Protein AF-A0A7S0NDF9-F1 (afdb_monomer_lite)

Structure (mmCIF, N/CA/C/O backbone):
data_AF-A0A7S0NDF9-F1
#
_entry.id   AF-A0A7S0NDF9-F1
#
loop_
_atom_site.group_PDB
_atom_site.id
_atom_site.type_symbol
_atom_site.label_atom_id
_atom_site.label_alt_id
_atom_site.label_comp_id
_atom_site.label_asym_id
_atom_site.label_entity_id
_atom_site.label_seq_id
_atom_site.pdbx_PDB_ins_code
_atom_site.Cartn_x
_atom_site.Cartn_y
_atom_site.Cartn_z
_atom_site.occupancy
_atom_site.B_iso_or_equiv
_atom_site.auth_seq_id
_atom_site.auth_comp_id
_atom_site.auth_asym_id
_atom_site.auth_atom_id
_atom_site.pdbx_PDB_model_num
ATOM 1 N N . TRP A 1 1 ? -7.261 6.543 15.477 1.00 89.94 1 TRP A N 1
ATOM 2 C CA . TRP A 1 1 ? -6.834 5.183 15.125 1.00 89.94 1 TRP A CA 1
ATOM 3 C C . TRP A 1 1 ? -7.343 4.884 13.726 1.00 89.94 1 TRP A C 1
ATOM 5 O O . TRP A 1 1 ? -8.437 5.332 13.412 1.00 89.94 1 TRP A O 1
ATOM 15 N N . GLU A 1 2 ? -6.548 4.228 12.883 1.00 93.31 2 GLU A N 1
ATOM 16 C CA . GLU A 1 2 ? -7.009 3.602 11.635 1.00 93.31 2 GLU A CA 1
ATOM 17 C C . GLU A 1 2 ? -7.453 2.179 11.984 1.00 93.31 2 GLU A C 1
ATOM 19 O O . GLU A 1 2 ? -6.650 1.361 12.451 1.00 93.31 2 GLU A O 1
ATOM 24 N N . GLU A 1 3 ? -8.755 1.938 11.846 1.00 95.25 3 GLU A N 1
ATOM 25 C CA . GLU A 1 3 ? -9.394 0.670 12.203 1.00 95.25 3 GLU A CA 1
ATOM 26 C C . GLU A 1 3 ? -9.238 -0.370 11.087 1.00 95.25 3 GLU A C 1
ATOM 28 O O . GLU A 1 3 ? -9.217 -1.570 11.369 1.00 95.25 3 GLU A O 1
ATOM 33 N N . THR A 1 4 ? -9.093 0.079 9.836 1.00 95.50 4 THR A N 1
ATOM 34 C CA . THR A 1 4 ? -8.925 -0.783 8.662 1.00 95.50 4 THR A CA 1
ATOM 35 C C . THR A 1 4 ? -7.540 -1.419 8.667 1.00 95.50 4 THR A C 1
ATOM 37 O O . THR A 1 4 ? -6.534 -0.767 8.965 1.00 95.50 4 THR A O 1
ATOM 40 N N . THR A 1 5 ? -7.451 -2.695 8.284 1.00 96.56 5 THR A N 1
ATOM 41 C CA . THR A 1 5 ? -6.149 -3.362 8.179 1.00 96.56 5 THR A CA 1
ATOM 42 C C . THR A 1 5 ? -5.318 -2.673 7.101 1.00 96.56 5 THR A C 1
ATOM 44 O O . THR A 1 5 ? -5.699 -2.655 5.935 1.00 96.56 5 THR A O 1
ATOM 47 N N . THR A 1 6 ? -4.182 -2.091 7.481 1.00 95.94 6 THR A N 1
ATOM 48 C CA . THR A 1 6 ? -3.358 -1.306 6.557 1.00 95.94 6 THR A CA 1
ATOM 49 C C . THR A 1 6 ? -2.174 -2.119 6.051 1.00 95.94 6 THR A C 1
ATOM 51 O O . THR A 1 6 ? -1.348 -2.575 6.842 1.00 95.94 6 THR A O 1
ATOM 54 N N . LEU A 1 7 ? -2.089 -2.283 4.733 1.00 95.06 7 LEU A N 1
ATOM 55 C CA . LEU A 1 7 ? -0.974 -2.903 4.026 1.00 95.06 7 LEU A CA 1
ATOM 56 C C . LEU A 1 7 ? -0.016 -1.810 3.550 1.00 95.06 7 LEU A C 1
ATOM 58 O O . LEU A 1 7 ? -0.390 -0.981 2.721 1.00 95.06 7 LEU A O 1
ATOM 62 N N . PHE A 1 8 ? 1.214 -1.815 4.053 1.00 93.62 8 PHE A N 1
ATOM 63 C CA . PHE A 1 8 ? 2.281 -0.947 3.565 1.00 93.62 8 PHE A CA 1
ATOM 64 C C . PHE A 1 8 ? 3.115 -1.703 2.530 1.00 93.62 8 PHE A C 1
ATOM 66 O O . PHE A 1 8 ? 3.733 -2.723 2.843 1.00 93.62 8 PHE A O 1
ATOM 73 N N . VAL A 1 9 ? 3.125 -1.178 1.309 1.00 92.06 9 VAL A N 1
ATOM 74 C CA . VAL A 1 9 ? 3.779 -1.758 0.135 1.00 92.06 9 VAL A CA 1
ATOM 75 C C . VAL A 1 9 ? 4.914 -0.843 -0.292 1.00 92.06 9 VAL A C 1
ATOM 77 O O . VAL A 1 9 ? 4.692 0.346 -0.507 1.00 92.06 9 VAL A O 1
ATOM 80 N N . GLN A 1 10 ? 6.119 -1.385 -0.406 1.00 90.31 10 GLN A N 1
ATOM 81 C CA . GLN A 1 10 ? 7.257 -0.707 -1.012 1.00 90.31 10 GLN A CA 1
ATOM 82 C C . GLN A 1 10 ? 7.468 -1.294 -2.394 1.00 90.31 10 GLN A C 1
ATOM 84 O O . GLN A 1 10 ? 7.869 -2.451 -2.505 1.00 90.31 10 GLN A O 1
ATOM 89 N N . ARG A 1 11 ? 7.181 -0.503 -3.427 1.00 89.69 11 ARG A N 1
ATOM 90 C CA . ARG A 1 11 ? 7.411 -0.940 -4.801 1.00 89.69 11 ARG A CA 1
ATOM 91 C C . ARG A 1 11 ? 8.898 -0.999 -5.120 1.00 89.69 11 ARG A C 1
ATOM 93 O O . ARG A 1 11 ? 9.641 -0.120 -4.682 1.00 89.69 11 ARG A O 1
ATOM 100 N N . ASP A 1 12 ? 9.296 -1.970 -5.935 1.00 87.44 12 ASP A N 1
ATOM 101 C CA . ASP A 1 12 ? 10.668 -2.051 -6.461 1.00 87.44 12 ASP A CA 1
ATOM 102 C C . ASP A 1 12 ? 10.956 -0.891 -7.428 1.00 87.44 12 ASP A C 1
ATOM 104 O O . ASP A 1 12 ? 11.955 -0.178 -7.358 1.00 87.44 12 ASP A O 1
ATOM 108 N N . THR A 1 13 ? 10.003 -0.645 -8.326 1.00 87.56 13 THR A N 1
ATOM 109 C CA . THR A 1 13 ? 9.962 0.517 -9.214 1.00 87.56 13 THR A CA 1
ATOM 110 C C . THR A 1 13 ? 8.511 0.813 -9.586 1.00 87.56 13 THR A C 1
ATOM 112 O O . THR A 1 13 ? 7.607 0.049 -9.277 1.00 87.56 13 THR A O 1
ATOM 115 N N . PHE A 1 14 ? 8.260 1.941 -10.243 1.00 90.31 14 PHE A N 1
ATOM 116 C CA . PHE A 1 14 ? 6.905 2.430 -10.525 1.00 90.31 14 PHE A CA 1
ATOM 117 C C . PHE A 1 14 ? 6.566 2.513 -12.017 1.00 90.31 14 PHE A C 1
ATOM 119 O O . PHE A 1 14 ? 5.450 2.883 -12.378 1.00 90.31 14 PHE A O 1
ATOM 126 N N . ALA A 1 15 ? 7.548 2.287 -12.893 1.00 91.50 15 ALA A N 1
ATOM 127 C CA . ALA A 1 15 ? 7.427 2.533 -14.333 1.00 91.50 15 ALA A CA 1
ATOM 128 C C . ALA A 1 15 ? 7.638 1.277 -15.190 1.00 91.50 15 ALA A C 1
ATOM 130 O O . ALA A 1 15 ? 7.537 1.349 -16.414 1.00 91.50 15 ALA A O 1
ATOM 131 N N . ASN A 1 16 ? 7.903 0.128 -14.566 1.00 91.56 16 ASN A N 1
ATOM 132 C CA . ASN A 1 16 ? 8.108 -1.144 -15.247 1.00 91.56 16 ASN A CA 1
ATOM 133 C C . ASN A 1 16 ? 6.963 -2.105 -14.903 1.00 91.56 16 ASN A C 1
ATOM 135 O O . ASN A 1 16 ? 6.765 -2.429 -13.737 1.00 91.56 16 ASN A O 1
ATOM 139 N N . MET A 1 17 ? 6.241 -2.575 -15.926 1.00 90.69 17 MET A N 1
ATOM 140 C CA . MET A 1 17 ? 5.088 -3.469 -15.765 1.00 90.69 17 MET A CA 1
ATOM 141 C C . MET A 1 17 ? 5.440 -4.756 -15.022 1.00 90.69 17 MET A C 1
ATOM 143 O O . MET A 1 17 ? 4.622 -5.248 -14.252 1.00 90.69 17 MET A O 1
ATOM 147 N N . TYR A 1 18 ? 6.632 -5.302 -15.273 1.00 89.56 18 TYR A N 1
ATOM 148 C CA . TYR A 1 18 ? 7.085 -6.530 -14.637 1.00 89.56 18 TYR A CA 1
ATOM 149 C C . TYR A 1 18 ? 7.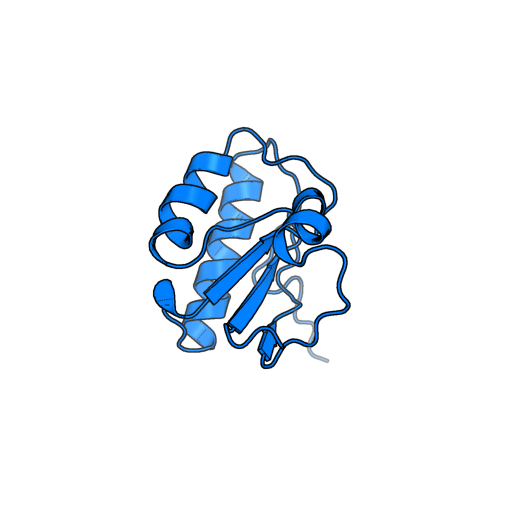109 -6.352 -13.114 1.00 89.56 18 TYR A C 1
ATOM 151 O O . TYR A 1 18 ? 6.367 -7.032 -12.411 1.00 89.56 18 TYR A O 1
ATOM 159 N N . HIS A 1 19 ? 7.833 -5.349 -12.625 1.00 89.19 19 HIS A N 1
ATOM 160 C CA . HIS A 1 19 ? 7.946 -5.070 -11.194 1.00 89.19 19 HIS A CA 1
ATOM 161 C C . HIS A 1 19 ? 6.620 -4.636 -10.555 1.00 89.19 19 HIS A C 1
ATOM 163 O O . HIS A 1 19 ? 6.266 -5.132 -9.491 1.00 89.19 19 HIS A O 1
ATOM 169 N N . ASP A 1 20 ? 5.818 -3.809 -11.236 1.00 89.25 20 ASP A N 1
ATOM 170 C CA . ASP A 1 20 ? 4.492 -3.432 -10.725 1.00 89.25 20 ASP A CA 1
ATOM 171 C C . ASP A 1 20 ? 3.574 -4.662 -10.581 1.00 89.25 20 ASP A C 1
ATOM 173 O O . ASP A 1 20 ? 2.794 -4.755 -9.633 1.00 89.25 20 ASP A O 1
ATOM 177 N N . SER A 1 21 ? 3.678 -5.638 -11.495 1.00 88.50 21 SER A N 1
ATOM 178 C CA . SER A 1 21 ? 2.929 -6.895 -11.401 1.00 88.50 21 SER A CA 1
ATOM 179 C C . SER A 1 21 ? 3.426 -7.803 -10.271 1.00 88.50 21 SER A C 1
ATOM 181 O O . SER A 1 21 ? 2.603 -8.453 -9.623 1.00 88.50 21 SER A O 1
ATOM 183 N N . GLU A 1 22 ? 4.733 -7.812 -9.984 1.00 89.00 22 GLU A N 1
ATOM 184 C CA . GLU A 1 22 ? 5.312 -8.528 -8.841 1.00 89.00 22 GLU A CA 1
ATOM 185 C C . GLU A 1 22 ? 4.807 -7.943 -7.520 1.00 89.00 22 GLU A C 1
ATOM 187 O O . GLU A 1 22 ? 4.289 -8.670 -6.672 1.00 89.00 22 GLU A O 1
ATOM 192 N N . ASP A 1 23 ? 4.903 -6.624 -7.351 1.00 89.44 23 ASP A N 1
ATOM 193 C CA . ASP A 1 23 ? 4.432 -5.923 -6.155 1.00 89.44 23 ASP A CA 1
ATOM 194 C C . ASP A 1 23 ? 2.936 -6.165 -5.930 1.00 89.44 23 ASP A C 1
ATOM 196 O O . ASP A 1 23 ? 2.487 -6.449 -4.816 1.00 89.44 23 ASP A O 1
ATOM 200 N N . PHE A 1 24 ? 2.159 -6.133 -7.012 1.00 89.69 24 PHE A N 1
ATOM 201 C CA . PHE A 1 24 ? 0.734 -6.413 -6.974 1.00 89.69 24 PHE A CA 1
ATOM 202 C C . PHE A 1 24 ? 0.432 -7.857 -6.557 1.00 89.69 24 PHE A C 1
ATOM 204 O O . PHE A 1 24 ? -0.389 -8.086 -5.666 1.00 89.69 24 PHE A O 1
ATOM 211 N N . PHE A 1 25 ? 1.118 -8.840 -7.146 1.00 89.50 25 PHE A N 1
ATOM 212 C CA . PHE A 1 25 ? 0.959 -10.248 -6.781 1.00 89.50 25 PHE A CA 1
ATOM 213 C C . PHE A 1 25 ? 1.319 -10.504 -5.313 1.00 89.50 25 PHE A C 1
ATOM 215 O O . PHE A 1 25 ? 0.601 -11.224 -4.617 1.00 89.50 25 PHE A O 1
ATOM 222 N N . ASN A 1 26 ? 2.373 -9.863 -4.808 1.00 88.88 26 ASN A N 1
ATOM 223 C CA . ASN A 1 26 ? 2.786 -9.989 -3.413 1.00 88.88 26 ASN A CA 1
ATOM 224 C C . ASN A 1 26 ? 1.720 -9.504 -2.427 1.00 88.88 26 ASN A C 1
ATOM 226 O O . ASN A 1 26 ? 1.504 -10.136 -1.391 1.00 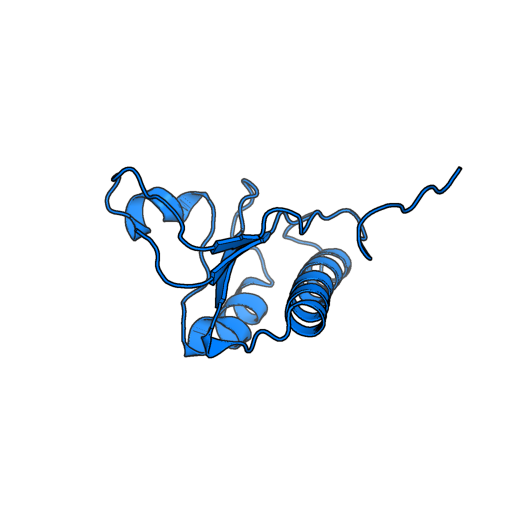88.88 26 ASN A O 1
ATOM 230 N N . VAL A 1 27 ? 0.994 -8.435 -2.766 1.00 91.06 27 VAL A N 1
ATOM 231 C CA . VAL A 1 27 ? -0.158 -7.984 -1.972 1.00 91.06 27 VAL A CA 1
ATOM 232 C C . VAL A 1 27 ? -1.251 -9.048 -1.938 1.00 91.06 27 VAL A C 1
ATOM 234 O O . VAL A 1 27 ? -1.735 -9.390 -0.858 1.00 91.06 27 VAL A O 1
ATOM 237 N N . PHE A 1 28 ? -1.602 -9.622 -3.088 1.00 91.12 28 PHE A N 1
ATOM 238 C CA . PHE A 1 28 ? -2.606 -10.687 -3.164 1.00 91.12 28 PHE A CA 1
ATOM 239 C C . PHE A 1 28 ? -2.201 -11.944 -2.391 1.00 91.12 28 PHE A C 1
ATOM 241 O O . PHE A 1 28 ? -3.031 -12.540 -1.697 1.00 91.12 28 PHE A O 1
ATOM 248 N N . LEU A 1 29 ? -0.930 -12.338 -2.470 1.00 90.12 29 LEU A N 1
ATOM 249 C CA . LEU A 1 29 ? -0.403 -13.478 -1.732 1.00 90.12 29 LEU A CA 1
ATOM 250 C C . LEU A 1 29 ? -0.465 -13.233 -0.218 1.00 90.12 29 LEU A C 1
ATOM 252 O O . LEU A 1 29 ? -0.976 -14.078 0.518 1.00 90.12 29 LEU A O 1
ATOM 256 N N . ALA A 1 30 ? -0.023 -12.060 0.245 1.00 90.25 30 ALA A N 1
ATOM 257 C CA . ALA A 1 30 ? -0.090 -11.680 1.654 1.00 90.25 30 ALA A CA 1
ATOM 258 C C . ALA A 1 30 ? -1.536 -11.670 2.174 1.00 90.25 30 ALA A C 1
ATOM 260 O O . ALA A 1 30 ? -1.817 -12.212 3.242 1.00 90.25 30 ALA A O 1
ATOM 261 N N . MET A 1 31 ? -2.470 -11.109 1.402 1.00 92.88 31 MET A N 1
ATOM 262 C CA . MET A 1 31 ? -3.893 -11.133 1.739 1.00 92.88 31 MET A CA 1
ATOM 263 C C . MET A 1 31 ? -4.439 -12.557 1.834 1.00 92.88 31 MET A C 1
ATOM 265 O O . MET A 1 31 ? -5.151 -12.866 2.784 1.00 92.88 31 MET A O 1
ATOM 269 N N . SER A 1 32 ? -4.068 -13.432 0.900 1.00 93.19 32 SER A N 1
ATOM 270 C CA . SER A 1 32 ? -4.514 -14.829 0.889 1.00 93.19 32 SER A CA 1
ATOM 271 C C . SER A 1 32 ? -4.019 -15.591 2.122 1.00 93.19 32 SER A C 1
ATOM 273 O O . SER A 1 32 ? -4.804 -16.265 2.786 1.00 93.19 32 SER A O 1
ATOM 275 N N . ILE A 1 33 ? -2.739 -15.433 2.479 1.00 91.31 33 ILE A N 1
ATOM 276 C CA . ILE A 1 33 ? -2.137 -16.045 3.677 1.00 91.31 33 ILE A CA 1
ATOM 277 C C . ILE A 1 33 ? -2.832 -15.551 4.950 1.00 91.31 33 ILE A C 1
ATOM 279 O O . ILE A 1 33 ? -3.103 -16.330 5.862 1.00 91.31 33 ILE A O 1
ATOM 283 N N . LEU A 1 34 ? -3.134 -14.255 5.009 1.00 93.06 34 LEU A N 1
ATOM 284 C CA . LEU A 1 34 ? -3.759 -13.614 6.165 1.00 93.06 34 LEU A CA 1
ATOM 285 C C . LEU A 1 34 ? -5.291 -13.695 6.157 1.00 93.06 34 LEU A C 1
ATOM 287 O O . LEU A 1 34 ? -5.916 -13.147 7.065 1.00 93.06 34 LEU A O 1
ATOM 291 N N . GLN A 1 35 ? -5.873 -14.371 5.160 1.00 96.12 35 GLN A N 1
ATOM 292 C CA . GLN A 1 35 ? -7.315 -14.536 4.965 1.00 96.12 35 GLN A CA 1
ATOM 293 C C . GLN A 1 35 ? -8.072 -13.196 4.956 1.00 96.12 35 GLN A C 1
ATOM 295 O O . GLN A 1 35 ? -9.112 -13.048 5.593 1.00 96.12 35 GLN A O 1
ATOM 300 N N . LEU A 1 36 ? -7.522 -12.206 4.247 1.00 94.81 36 LEU A N 1
ATOM 301 C CA . LEU A 1 36 ? -8.097 -10.870 4.083 1.00 94.81 36 LEU A CA 1
ATOM 302 C C . LEU A 1 36 ? -8.769 -10.732 2.714 1.00 94.81 36 LEU A C 1
ATOM 304 O O . LEU A 1 36 ? -8.196 -11.113 1.693 1.00 94.81 36 LEU A O 1
ATOM 308 N N . SER A 1 37 ? -9.949 -10.119 2.678 1.00 94.69 37 SER A N 1
ATOM 309 C CA . SER A 1 37 ? -10.627 -9.718 1.442 1.00 94.69 37 SER A CA 1
ATOM 310 C C . SER A 1 37 ? -10.309 -8.267 1.051 1.00 94.69 37 SER A C 1
ATOM 312 O O . SER A 1 37 ? -9.817 -7.473 1.855 1.00 94.69 37 SER A O 1
ATOM 314 N N . LEU A 1 38 ? -10.566 -7.913 -0.216 1.00 93.50 38 LEU A N 1
ATOM 315 C CA . LEU A 1 38 ? -10.259 -6.585 -0.783 1.00 93.50 38 LEU A CA 1
ATOM 316 C C . LEU A 1 38 ? -10.933 -5.431 -0.028 1.00 93.50 38 LEU A C 1
ATOM 318 O O . LEU A 1 38 ? -10.378 -4.340 0.052 1.00 93.50 38 LEU A O 1
ATOM 322 N N . ASP A 1 39 ? -12.107 -5.668 0.547 1.00 93.88 39 ASP A N 1
ATOM 323 C CA . ASP A 1 39 ? -12.881 -4.682 1.296 1.00 93.88 39 ASP A CA 1
ATOM 324 C C . ASP A 1 39 ? -12.401 -4.467 2.738 1.00 93.88 39 ASP A C 1
ATOM 326 O O . ASP A 1 39 ? -12.771 -3.478 3.369 1.00 93.88 39 ASP A O 1
ATOM 330 N N . GLN A 1 40 ? -11.540 -5.347 3.251 1.00 95.06 40 GLN A N 1
ATOM 331 C CA . GLN A 1 40 ? -11.015 -5.286 4.618 1.00 95.06 40 GLN A CA 1
ATOM 332 C C . GLN A 1 40 ? -9.684 -4.538 4.729 1.00 95.06 40 GLN A C 1
ATOM 334 O O . GLN A 1 40 ? -9.177 -4.334 5.839 1.00 95.06 40 GLN A O 1
ATOM 339 N N . VAL A 1 41 ? -9.089 -4.171 3.592 1.00 95.25 41 VAL A N 1
ATOM 340 C CA . VAL A 1 41 ? -7.721 -3.661 3.532 1.00 95.25 41 VAL A CA 1
ATOM 341 C C . VAL A 1 41 ? -7.650 -2.237 3.008 1.00 95.25 41 VAL A C 1
ATOM 343 O O . VAL A 1 41 ? -8.410 -1.822 2.138 1.00 95.25 41 VAL A O 1
ATOM 346 N N . GLN A 1 42 ? -6.674 -1.502 3.524 1.00 95.81 42 GLN A N 1
ATOM 347 C CA . GLN A 1 42 ? -6.212 -0.227 3.005 1.00 95.81 42 GLN A CA 1
ATOM 348 C C . GLN A 1 42 ? -4.783 -0.409 2.500 1.00 95.81 42 GLN A C 1
ATOM 350 O O . GLN A 1 42 ? -3.894 -0.729 3.284 1.00 95.81 42 GLN A O 1
ATOM 355 N N . VAL A 1 43 ? -4.535 -0.148 1.219 1.00 95.25 43 VAL A N 1
ATOM 356 C CA . VAL A 1 43 ? -3.177 -0.197 0.656 1.00 95.25 43 VAL A CA 1
ATOM 357 C C . VAL A 1 43 ? -2.518 1.178 0.725 1.00 95.25 43 VAL A C 1
ATOM 359 O O . VAL A 1 43 ? -3.134 2.185 0.362 1.00 95.25 43 VAL A O 1
ATOM 362 N N . VAL A 1 44 ? -1.267 1.206 1.180 1.00 94.75 44 VAL A N 1
ATOM 363 C CA . VAL A 1 44 ? -0.392 2.380 1.212 1.00 94.75 44 VAL A CA 1
ATOM 364 C C . VAL A 1 44 ? 0.880 2.051 0.455 1.00 94.75 44 VAL A C 1
ATOM 366 O O . VAL A 1 44 ? 1.652 1.203 0.898 1.00 94.75 44 VAL A O 1
ATOM 369 N N . LEU A 1 45 ? 1.114 2.738 -0.659 1.00 93.75 45 LEU A N 1
ATOM 370 C CA . LEU A 1 45 ? 2.399 2.682 -1.353 1.00 93.75 45 LEU A CA 1
ATOM 371 C C . LEU A 1 45 ? 3.364 3.590 -0.584 1.00 93.75 45 LEU A C 1
ATOM 373 O O . LEU A 1 45 ? 3.252 4.814 -0.651 1.00 93.75 45 LEU A O 1
ATOM 377 N N . SER A 1 46 ? 4.215 2.995 0.2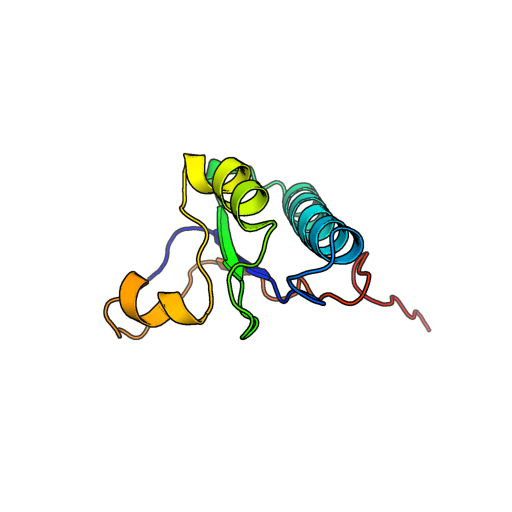48 1.00 92.12 46 SER A N 1
ATOM 378 C CA . SER A 1 46 ? 5.071 3.695 1.213 1.00 92.12 46 SER A CA 1
ATOM 379 C C . SER A 1 46 ? 6.434 4.093 0.650 1.00 92.12 46 SER A C 1
ATOM 381 O O . SER A 1 46 ? 7.177 4.819 1.311 1.00 92.12 46 SER A O 1
ATOM 383 N N . ASP A 1 47 ? 6.747 3.656 -0.570 1.00 91.12 47 ASP A N 1
ATOM 384 C CA . ASP A 1 47 ? 7.854 4.191 -1.352 1.00 91.12 47 ASP A CA 1
ATOM 385 C C . ASP A 1 47 ? 7.631 5.674 -1.717 1.00 91.12 47 ASP A C 1
ATOM 387 O O . ASP A 1 47 ? 6.524 6.213 -1.642 1.00 91.12 47 ASP A O 1
ATOM 391 N N . LEU A 1 48 ? 8.711 6.354 -2.107 1.00 91.50 48 LEU A N 1
ATOM 392 C CA . LEU A 1 48 ? 8.682 7.773 -2.475 1.00 91.50 48 LEU A CA 1
ATOM 393 C C . LEU A 1 48 ? 8.438 7.998 -3.976 1.00 91.50 48 LEU A C 1
ATOM 395 O O . LEU A 1 48 ? 8.575 9.125 -4.456 1.00 91.50 48 LEU A O 1
ATOM 399 N N . TYR A 1 49 ? 8.065 6.967 -4.738 1.00 92.44 49 TYR A N 1
ATOM 400 C CA . TYR A 1 49 ? 7.774 7.129 -6.158 1.00 92.44 49 TYR A CA 1
ATOM 401 C C . TYR A 1 49 ? 6.394 7.763 -6.385 1.00 92.44 49 TYR A C 1
ATOM 403 O O . TYR A 1 49 ? 5.490 7.652 -5.550 1.00 92.44 49 TYR A O 1
ATOM 411 N N . PRO A 1 50 ? 6.169 8.413 -7.541 1.00 94.06 50 PRO A N 1
ATOM 412 C CA . PRO A 1 50 ? 4.824 8.799 -7.938 1.00 94.06 50 PRO A CA 1
ATOM 413 C C . PRO A 1 50 ? 3.973 7.561 -8.267 1.00 94.06 50 PRO A C 1
ATOM 415 O O . PRO A 1 50 ? 4.447 6.427 -8.338 1.00 94.06 50 PRO A O 1
ATOM 418 N N . TRP A 1 51 ? 2.688 7.784 -8.526 1.00 94.25 51 TRP A N 1
ATOM 419 C CA . TRP A 1 51 ? 1.732 6.740 -8.908 1.00 94.25 51 TRP A CA 1
ATOM 420 C C . TRP A 1 51 ? 2.158 5.883 -10.112 1.00 94.25 51 TRP A C 1
ATOM 422 O O . TRP A 1 51 ? 1.880 4.689 -10.125 1.00 94.25 51 TRP A O 1
ATOM 432 N N . GLY A 1 52 ? 2.822 6.472 -11.108 1.00 93.00 52 GLY A N 1
ATOM 433 C CA . GLY A 1 52 ? 3.274 5.754 -12.301 1.00 93.00 52 GLY A CA 1
ATOM 434 C C . GLY A 1 52 ? 2.159 5.341 -13.281 1.00 93.00 52 GLY A C 1
ATOM 435 O O . GLY A 1 52 ? 0.964 5.548 -13.020 1.00 93.00 52 GLY A O 1
ATOM 436 N N . PRO A 1 53 ? 2.540 4.769 -14.439 1.00 95.38 53 PRO A N 1
ATOM 437 C CA . PRO A 1 53 ? 1.617 4.346 -15.498 1.00 95.38 53 PRO A CA 1
ATOM 438 C C . PRO A 1 53 ? 0.610 3.269 -15.062 1.00 95.38 53 PRO A C 1
ATOM 440 O O . PRO A 1 53 ? -0.499 3.220 -15.595 1.00 95.38 53 PRO A O 1
ATOM 443 N N . PHE A 1 54 ? 0.938 2.446 -14.062 1.00 93.56 54 PHE A N 1
ATOM 444 C CA . PHE A 1 54 ? 0.095 1.326 -13.620 1.00 93.56 54 PHE A CA 1
ATOM 445 C C . PHE A 1 54 ? -0.863 1.677 -12.477 1.00 93.56 54 PHE A C 1
ATOM 447 O O . PHE A 1 54 ? -1.598 0.826 -11.983 1.00 93.56 54 PHE A O 1
ATOM 454 N N . SER A 1 55 ? -0.948 2.951 -12.092 1.00 93.19 55 SER A N 1
ATOM 455 C CA . SER A 1 55 ? -1.833 3.413 -11.014 1.00 93.19 55 SER A CA 1
ATOM 456 C C . SER A 1 55 ? -3.305 3.022 -11.175 1.00 93.19 55 SER A C 1
ATOM 458 O O . SER A 1 55 ? -4.011 2.836 -10.182 1.00 93.19 55 SER A O 1
ATOM 460 N N . SER A 1 56 ? -3.781 2.870 -12.414 1.00 93.25 56 SER A N 1
ATOM 461 C CA . SER A 1 56 ? -5.152 2.435 -12.686 1.00 93.25 56 SER A CA 1
ATOM 462 C C . SER A 1 56 ? -5.434 1.014 -12.187 1.00 93.25 56 SER A C 1
ATOM 464 O O . SER A 1 56 ? -6.546 0.760 -11.733 1.00 93.25 56 SER A O 1
ATOM 466 N N . MET A 1 57 ? -4.442 0.118 -12.203 1.00 91.94 57 MET A N 1
ATOM 467 C CA . MET A 1 57 ? -4.549 -1.246 -11.680 1.00 91.94 57 MET A CA 1
ATOM 468 C C . MET A 1 57 ? -4.791 -1.217 -10.168 1.00 91.94 57 MET A C 1
ATOM 470 O O . MET A 1 57 ? -5.825 -1.691 -9.697 1.00 91.94 57 MET A O 1
ATOM 474 N N . TRP A 1 58 ? -3.895 -0.559 -9.428 1.00 93.38 58 TRP A N 1
ATOM 475 C CA . TRP A 1 58 ? -4.007 -0.370 -7.981 1.00 93.38 58 TRP A CA 1
ATOM 476 C C . TRP A 1 58 ? -5.348 0.251 -7.586 1.00 93.38 58 TRP A C 1
ATOM 478 O O . TRP A 1 58 ? -6.060 -0.278 -6.733 1.00 93.38 58 TRP A O 1
ATOM 488 N N . LYS A 1 59 ? -5.729 1.353 -8.242 1.00 94.38 59 LYS A N 1
ATOM 489 C CA . LYS A 1 59 ? -6.959 2.090 -7.929 1.00 94.38 59 LYS A CA 1
ATOM 490 C C . LYS A 1 59 ? -8.226 1.311 -8.267 1.00 94.38 59 LYS A C 1
ATOM 492 O O . LYS A 1 59 ? -9.181 1.407 -7.511 1.00 94.38 59 LYS A O 1
ATOM 497 N N . LYS A 1 60 ? -8.266 0.551 -9.364 1.00 93.62 60 LYS A N 1
ATOM 498 C CA . LYS A 1 60 ? -9.466 -0.219 -9.730 1.00 93.62 60 LYS A CA 1
ATOM 499 C C . LYS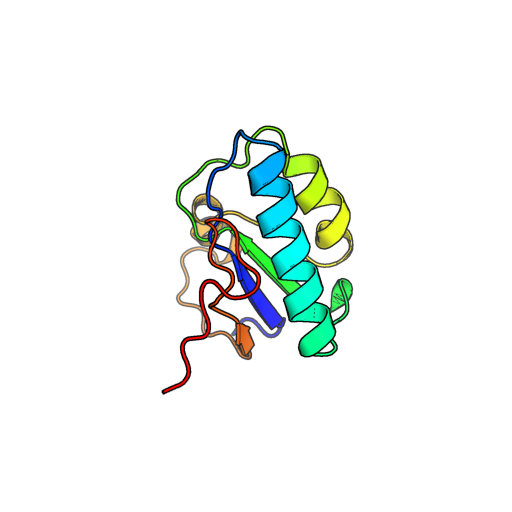 A 1 60 ? -9.685 -1.421 -8.821 1.00 93.62 60 LYS A C 1
ATOM 501 O O . LYS A 1 60 ? -10.827 -1.718 -8.500 1.00 93.62 60 LYS A O 1
ATOM 506 N N . VAL A 1 61 ? -8.611 -2.093 -8.411 1.00 92.06 61 VAL A N 1
ATOM 507 C CA . VAL A 1 61 ? -8.723 -3.304 -7.591 1.00 92.06 61 VAL A CA 1
ATOM 508 C C . VAL A 1 61 ? -8.946 -2.983 -6.118 1.00 92.06 61 VAL A C 1
ATOM 510 O O . VAL A 1 61 ? -9.847 -3.550 -5.509 1.00 92.06 61 VAL A O 1
ATOM 513 N N . PHE A 1 62 ? -8.184 -2.048 -5.549 1.00 91.69 62 PHE A N 1
ATOM 514 C CA . PHE A 1 62 ? -8.312 -1.708 -4.127 1.00 91.69 62 PHE A CA 1
ATOM 515 C C . PHE A 1 62 ? -9.297 -0.565 -3.866 1.00 91.69 62 PHE A C 1
ATOM 517 O O . PHE A 1 62 ? -9.837 -0.451 -2.772 1.00 91.69 62 PHE A O 1
ATOM 524 N N . GLY A 1 63 ? -9.592 0.266 -4.868 1.00 88.44 63 GLY A N 1
ATOM 525 C CA . GLY A 1 63 ? -10.420 1.460 -4.691 1.00 88.44 63 GLY A CA 1
ATOM 526 C C . GLY A 1 63 ? -11.926 1.224 -4.599 1.00 88.44 63 GLY A C 1
ATOM 527 O O . GLY A 1 63 ? -12.650 2.211 -4.541 1.00 88.44 63 GLY A O 1
ATOM 528 N N . PHE A 1 64 ? -12.406 -0.026 -4.583 1.00 84.25 64 PHE A N 1
ATOM 529 C CA . PHE A 1 64 ? -13.834 -0.302 -4.382 1.00 84.25 64 PHE A CA 1
ATOM 530 C C . PHE A 1 64 ? -14.287 0.047 -2.959 1.00 84.25 64 PHE A C 1
ATOM 532 O O . PHE A 1 64 ? -15.318 0.692 -2.790 1.00 84.25 64 PHE A O 1
ATOM 539 N N . SER A 1 65 ? -13.490 -0.327 -1.952 1.00 82.06 65 SER A N 1
ATOM 540 C CA . SER A 1 65 ? -13.802 -0.044 -0.544 1.00 82.06 65 SER A CA 1
ATOM 541 C C . SER A 1 65 ? -12.900 1.035 0.040 1.00 82.06 65 SER A C 1
ATOM 543 O O . SER A 1 65 ? -13.392 1.974 0.656 1.00 82.06 65 SER A O 1
ATOM 545 N N . ASN A 1 66 ? -11.585 0.943 -0.185 1.00 90.25 66 ASN A N 1
ATOM 546 C CA . ASN A 1 66 ? -10.611 1.865 0.395 1.00 90.25 66 ASN A CA 1
ATOM 547 C C . ASN A 1 66 ? -9.646 2.360 -0.677 1.00 90.25 66 ASN A C 1
ATOM 549 O O . ASN A 1 66 ? -8.810 1.609 -1.178 1.00 90.25 66 ASN A O 1
ATOM 553 N N . ARG A 1 67 ? -9.719 3.653 -1.015 1.00 92.94 67 ARG A N 1
ATOM 554 C CA . ARG A 1 67 ? -8.828 4.248 -2.020 1.00 92.94 67 ARG A CA 1
ATOM 555 C C . ARG 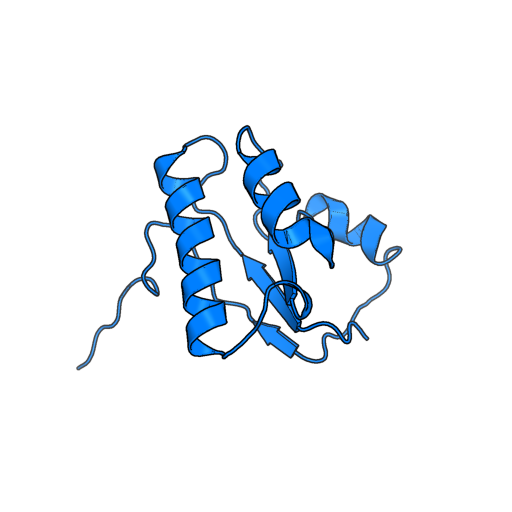A 1 67 ? -7.362 4.005 -1.625 1.00 92.94 67 ARG A C 1
ATOM 557 O O . ARG A 1 67 ? -6.945 4.498 -0.574 1.00 92.94 67 ARG A O 1
ATOM 564 N N . PRO A 1 68 ? -6.554 3.304 -2.442 1.00 94.75 68 PRO A N 1
ATOM 565 C CA . PRO A 1 68 ? -5.125 3.205 -2.186 1.00 94.75 68 PRO A CA 1
ATOM 566 C C . PRO A 1 68 ? -4.481 4.585 -2.339 1.00 94.75 68 PRO A C 1
ATOM 568 O O . PRO A 1 68 ? -4.941 5.409 -3.139 1.00 94.75 68 PRO A O 1
ATOM 571 N N . PHE A 1 69 ? -3.422 4.845 -1.582 1.00 95.56 69 PHE A N 1
ATOM 572 C CA . PHE A 1 69 ? -2.733 6.133 -1.603 1.00 95.56 69 PHE A CA 1
ATOM 573 C C . PHE A 1 69 ? -1.221 5.962 -1.438 1.00 95.56 69 PHE A C 1
ATOM 575 O O . PHE A 1 69 ? -0.744 4.955 -0.916 1.00 95.56 69 PHE A O 1
ATOM 582 N N . THR A 1 70 ? -0.470 6.939 -1.930 1.00 95.19 70 THR A N 1
ATOM 583 C CA . THR A 1 70 ? 0.998 6.978 -1.869 1.00 95.19 70 THR A CA 1
ATOM 584 C C . THR A 1 70 ? 1.492 7.670 -0.600 1.00 95.19 70 THR A C 1
ATOM 586 O O . THR A 1 70 ? 0.732 8.362 0.082 1.00 95.19 70 THR A O 1
ATOM 589 N N . ALA A 1 71 ? 2.786 7.555 -0.298 1.00 93.19 71 ALA A N 1
ATOM 590 C CA . ALA A 1 71 ? 3.416 8.251 0.822 1.00 93.19 71 ALA A CA 1
ATOM 591 C C . ALA A 1 71 ? 3.171 9.773 0.793 1.00 93.19 71 ALA A C 1
ATOM 593 O O . ALA A 1 71 ? 2.983 10.398 1.836 1.00 93.19 71 ALA A O 1
ATOM 594 N N . TRP A 1 72 ? 3.089 10.362 -0.403 1.00 93.88 72 TRP A N 1
ATOM 595 C CA . TRP A 1 72 ? 2.815 11.786 -0.614 1.00 93.88 72 TRP A CA 1
ATOM 596 C C . TRP A 1 72 ? 1.403 12.211 -0.185 1.00 93.88 72 TRP A C 1
ATOM 598 O O . TRP A 1 72 ? 1.186 13.359 0.194 1.00 93.88 72 TRP A O 1
ATOM 608 N N . GLU A 1 73 ? 0.451 11.279 -0.189 1.00 95.06 73 GLU A N 1
ATOM 609 C CA . GLU A 1 73 ? -0.958 11.512 0.145 1.00 95.06 73 GLU A CA 1
ATOM 610 C C . GLU A 1 73 ? -1.268 11.237 1.632 1.00 95.06 73 GLU A C 1
ATOM 612 O O . GLU A 1 73 ? -2.368 11.536 2.097 1.00 95.06 73 GLU A O 1
ATOM 617 N N . LEU A 1 74 ? -0.307 10.715 2.414 1.00 90.50 74 LEU A N 1
ATOM 618 C CA . LEU A 1 74 ? -0.480 10.409 3.846 1.00 90.50 74 LEU A CA 1
ATOM 619 C C . LEU A 1 74 ? -0.942 11.623 4.654 1.00 90.50 74 LEU A C 1
ATOM 621 O O . LEU A 1 74 ? -1.837 11.517 5.495 1.00 90.50 74 LEU A O 1
ATOM 625 N N . ARG A 1 75 ? -0.310 12.778 4.414 1.00 90.94 75 ARG A N 1
ATOM 626 C CA . ARG A 1 75 ? -0.610 14.008 5.152 1.00 90.94 75 ARG A CA 1
ATOM 627 C C . ARG A 1 75 ? -2.035 14.477 4.889 1.00 90.94 75 ARG A C 1
ATOM 629 O O . ARG A 1 75 ? -2.690 14.906 5.831 1.00 90.94 75 ARG A O 1
ATOM 636 N N . GLU A 1 76 ? -2.484 14.408 3.639 1.00 93.62 76 GLU A N 1
ATOM 637 C CA . GLU A 1 76 ? -3.842 14.784 3.250 1.00 93.62 76 GLU A CA 1
ATOM 638 C C . GLU A 1 76 ? -4.858 13.805 3.839 1.00 93.62 76 GLU A C 1
ATOM 640 O O . GLU A 1 76 ? -5.780 14.238 4.523 1.00 93.62 76 GLU A O 1
ATOM 645 N N . LYS A 1 77 ? -4.632 12.491 3.682 1.00 93.19 77 LYS A N 1
ATOM 646 C CA . LYS A 1 77 ? -5.534 11.458 4.211 1.00 93.19 77 LYS A CA 1
ATOM 647 C C . LYS A 1 77 ? -5.781 11.606 5.716 1.00 93.19 77 LYS A C 1
ATOM 649 O O . LYS A 1 77 ? -6.895 11.378 6.177 1.00 93.19 77 LYS A O 1
ATOM 654 N N . TYR A 1 78 ? -4.745 11.939 6.481 1.00 94.06 78 TYR A N 1
ATOM 655 C CA . TYR A 1 78 ? -4.819 11.994 7.942 1.00 94.06 78 TYR A CA 1
ATOM 656 C C . TYR A 1 78 ? -4.793 13.414 8.516 1.00 94.06 78 TYR A C 1
ATOM 658 O O . TYR A 1 78 ? -4.604 13.579 9.721 1.00 94.06 78 TYR A O 1
ATOM 666 N N . GLU A 1 79 ? -4.969 14.442 7.681 1.00 94.38 79 GLU A N 1
ATOM 667 C CA . GLU A 1 79 ? -5.014 15.854 8.095 1.00 94.38 79 GLU A CA 1
ATOM 668 C C . GLU A 1 79 ? -3.793 16.282 8.939 1.00 94.38 79 GLU A C 1
ATOM 670 O O . GLU A 1 79 ? -3.892 17.071 9.879 1.00 94.38 79 GLU A O 1
ATOM 675 N N . GLY A 1 80 ? -2.621 15.706 8.653 1.00 91.56 80 GLY A N 1
ATOM 676 C CA . GLY A 1 80 ? -1.385 15.942 9.408 1.00 91.56 80 GLY A CA 1
ATOM 677 C C . GLY A 1 80 ? -1.389 15.437 10.859 1.00 91.56 80 GLY A 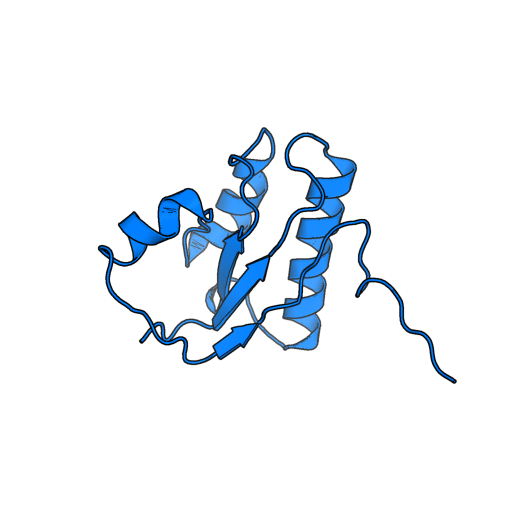C 1
ATOM 678 O O . GLY A 1 80 ? -0.465 15.754 11.612 1.00 91.56 80 GLY A O 1
ATOM 679 N N . LYS A 1 81 ? -2.392 14.655 11.273 1.00 93.31 81 LYS A N 1
ATOM 680 C CA . LYS A 1 81 ? -2.477 14.079 12.620 1.00 93.31 81 LYS A CA 1
ATOM 681 C C . LYS A 1 81 ? -1.538 12.881 12.761 1.00 93.31 81 LYS A C 1
ATOM 683 O O . LYS A 1 81 ? -1.243 12.168 11.804 1.00 93.31 81 LYS A O 1
ATOM 688 N N . ARG A 1 82 ? -1.100 12.617 13.996 1.00 94.31 82 ARG A N 1
ATOM 689 C CA . ARG A 1 82 ? -0.468 11.336 14.343 1.00 94.31 82 ARG A CA 1
ATOM 690 C C . ARG A 1 82 ? -1.540 10.251 14.349 1.00 94.31 82 ARG A C 1
ATOM 692 O O . ARG A 1 82 ? -2.574 10.416 14.996 1.00 94.31 82 ARG A O 1
ATOM 699 N N . VAL A 1 83 ? -1.284 9.149 13.653 1.00 93.19 83 VAL A N 1
ATOM 700 C CA . VAL A 1 83 ? -2.238 8.046 13.511 1.00 93.19 83 VAL A CA 1
ATOM 701 C C . VAL A 1 83 ? -1.626 6.766 14.046 1.00 93.19 83 VAL A C 1
ATOM 703 O O . VAL A 1 83 ? -0.528 6.380 13.661 1.00 93.19 83 VAL A O 1
ATOM 706 N N . CYS A 1 84 ? -2.362 6.111 14.937 1.00 95.12 84 CYS A N 1
ATOM 707 C CA . CYS A 1 84 ? -2.087 4.744 15.354 1.00 95.12 84 CYS A CA 1
ATOM 708 C C . CYS A 1 84 ? -2.906 3.784 14.489 1.00 95.12 84 CYS A C 1
ATOM 710 O O . CYS A 1 84 ? -4.065 4.074 14.183 1.00 95.12 84 CYS A O 1
ATOM 712 N N . PHE A 1 85 ? -2.329 2.642 14.137 1.00 95.19 85 PHE A N 1
ATOM 713 C CA . PHE A 1 85 ? -2.967 1.620 13.313 1.00 95.19 85 PHE A CA 1
ATOM 714 C C . PHE A 1 85 ? -3.335 0.432 14.182 1.00 95.19 85 PHE A C 1
ATOM 716 O O . PHE A 1 85 ? -2.486 -0.084 14.907 1.00 95.19 85 PHE A O 1
ATOM 723 N N . LYS A 1 86 ? -4.586 -0.019 14.096 1.00 96.00 86 LYS A N 1
ATOM 724 C CA . LYS A 1 86 ? -5.026 -1.201 14.840 1.00 96.00 86 LYS A CA 1
ATOM 725 C C . LYS A 1 86 ? -4.337 -2.470 14.348 1.00 96.00 86 LYS A C 1
ATOM 727 O O . LYS A 1 86 ? -3.938 -3.307 15.151 1.00 96.00 86 LYS A O 1
ATOM 732 N N . LYS A 1 87 ? -4.172 -2.590 13.027 1.00 95.94 87 LYS A N 1
ATOM 733 C CA . LYS A 1 87 ? -3.399 -3.649 12.376 1.00 95.94 87 LYS A CA 1
ATOM 734 C C . LYS A 1 87 ? -2.641 -3.067 11.187 1.00 95.94 87 LYS A C 1
ATOM 736 O O . LYS A 1 87 ? -3.253 -2.599 10.228 1.00 95.94 87 LYS A O 1
ATOM 741 N N . ALA A 1 88 ? -1.316 -3.105 11.266 1.00 94.50 88 ALA A N 1
ATOM 742 C CA . ALA A 1 88 ? -0.416 -2.698 10.196 1.00 94.50 88 ALA A CA 1
ATOM 743 C C . ALA A 1 88 ? 0.392 -3.911 9.730 1.00 94.50 88 ALA A C 1
ATOM 745 O O . ALA A 1 88 ? 0.967 -4.626 10.548 1.00 94.50 88 ALA A O 1
ATOM 746 N N . ILE A 1 89 ? 0.426 -4.137 8.421 1.00 92.62 89 ILE A N 1
ATOM 747 C CA . ILE A 1 89 ? 1.232 -5.175 7.781 1.00 92.62 89 ILE A CA 1
ATOM 748 C C . ILE A 1 89 ? 2.306 -4.448 6.980 1.00 92.62 89 ILE A C 1
ATOM 750 O O . ILE A 1 89 ? 2.006 -3.748 6.014 1.00 92.62 89 ILE A O 1
ATOM 754 N N . ILE A 1 90 ? 3.547 -4.564 7.445 1.00 84.25 90 ILE A N 1
ATOM 755 C CA . ILE A 1 90 ? 4.718 -3.841 6.945 1.00 84.25 90 ILE A CA 1
ATOM 756 C C . ILE A 1 90 ? 5.716 -4.920 6.540 1.00 84.25 90 ILE A C 1
ATOM 758 O O . ILE A 1 90 ? 6.362 -5.515 7.395 1.00 84.25 90 ILE A O 1
ATOM 762 N N . GLY A 1 91 ? 5.750 -5.271 5.261 1.00 72.75 91 GLY A N 1
ATOM 763 C CA . GLY A 1 91 ? 6.564 -6.404 4.814 1.00 72.75 91 GLY A CA 1
ATOM 764 C C . GLY A 1 91 ? 6.438 -6.761 3.340 1.00 72.75 91 GLY A C 1
ATOM 765 O O . GLY A 1 91 ? 6.871 -7.836 2.943 1.00 72.75 91 GLY A O 1
ATOM 766 N N . ILE A 1 92 ? 5.821 -5.900 2.530 1.00 64.88 92 ILE A N 1
ATOM 767 C CA . ILE A 1 92 ? 5.651 -6.149 1.099 1.00 64.88 92 ILE A CA 1
ATOM 768 C C . ILE A 1 92 ? 6.722 -5.324 0.386 1.00 64.88 92 ILE A C 1
ATOM 770 O O . ILE A 1 92 ? 6.482 -4.174 0.028 1.00 64.88 92 ILE A O 1
ATOM 774 N N . TYR A 1 93 ? 7.929 -5.886 0.322 1.00 67.81 93 TYR A N 1
ATOM 775 C CA . TYR A 1 93 ? 9.123 -5.284 -0.271 1.00 67.81 93 TYR A CA 1
ATOM 776 C C . TYR A 1 93 ? 9.302 -5.776 -1.716 1.00 67.81 93 TYR A C 1
ATOM 778 O O . TYR A 1 93 ? 9.388 -6.985 -1.927 1.00 67.81 93 TYR A O 1
ATOM 786 N N . GLY A 1 94 ? 9.425 -4.880 -2.692 1.00 61.31 94 GLY A N 1
ATOM 787 C CA . GLY A 1 94 ? 9.995 -5.182 -4.013 1.00 61.31 94 GLY A CA 1
ATOM 788 C C . GLY A 1 94 ? 11.492 -4.848 -4.005 1.00 61.31 94 GLY A C 1
ATOM 789 O O . GLY A 1 94 ? 11.830 -3.755 -3.540 1.00 61.31 94 GLY A O 1
ATOM 790 N N . PRO A 1 95 ? 12.402 -5.804 -4.308 1.00 56.69 95 PRO A N 1
ATOM 791 C CA . PRO A 1 95 ? 12.712 -6.301 -5.666 1.00 56.69 95 PRO A CA 1
ATOM 792 C C . PRO A 1 95 ? 12.539 -7.825 -5.831 1.00 56.69 95 PRO A C 1
ATOM 794 O O . PRO A 1 95 ? 13.359 -8.617 -5.363 1.00 56.69 95 PRO A O 1
ATOM 797 N N . ALA A 1 96 ? 11.476 -8.219 -6.537 1.00 62.28 96 ALA A N 1
ATOM 798 C CA . ALA A 1 96 ? 11.098 -9.583 -6.943 1.00 62.28 96 ALA A CA 1
ATOM 799 C C . ALA A 1 96 ? 10.733 -10.586 -5.820 1.00 62.28 96 ALA A C 1
ATOM 801 O O . ALA A 1 96 ? 11.151 -11.745 -5.814 1.00 62.28 96 ALA A O 1
ATOM 802 N N . SER A 1 97 ? 9.916 -10.147 -4.857 1.00 57.97 97 SER A N 1
ATOM 803 C CA . SER A 1 97 ? 9.431 -10.941 -3.714 1.00 57.97 97 SER A CA 1
ATOM 804 C C . SER A 1 97 ? 8.571 -12.161 -4.108 1.00 57.97 97 SER A C 1
ATOM 806 O O . SER A 1 97 ? 7.641 -12.044 -4.904 1.00 57.97 97 SER A O 1
ATOM 808 N N . PRO A 1 98 ? 8.851 -13.328 -3.500 1.00 54.78 98 PRO A N 1
ATOM 809 C CA . PRO A 1 98 ? 7.854 -14.155 -2.800 1.00 54.78 98 PRO A CA 1
ATOM 810 C C . PRO A 1 98 ? 8.186 -14.257 -1.288 1.00 54.78 98 PRO A C 1
ATOM 812 O O . PRO A 1 98 ? 8.284 -15.344 -0.720 1.00 54.78 98 PRO A O 1
ATOM 815 N N . LEU A 1 99 ? 8.345 -13.082 -0.655 1.00 58.41 99 LEU A N 1
ATOM 816 C CA . LEU A 1 99 ? 8.975 -12.751 0.639 1.00 58.41 99 LEU A CA 1
ATOM 817 C C . LEU A 1 99 ? 10.522 -12.776 0.616 1.00 58.41 99 LEU A C 1
ATOM 819 O O . LEU A 1 99 ? 11.156 -13.390 1.463 1.00 58.41 99 LEU A O 1
ATOM 823 N N . THR A 1 100 ? 11.128 -12.152 -0.397 1.00 55.25 100 THR A N 1
ATOM 824 C CA . THR A 1 100 ? 12.539 -11.697 -0.531 1.00 55.25 100 THR A CA 1
ATOM 825 C C . THR A 1 100 ? 13.662 -12.427 0.264 1.00 55.25 100 THR A C 1
ATOM 827 O O . THR A 1 100 ? 14.541 -11.773 0.814 1.00 55.25 100 THR A O 1
ATOM 830 N N . ILE A 1 101 ? 13.713 -13.775 0.183 1.00 51.62 101 ILE A N 1
ATOM 831 C CA . ILE A 1 101 ? 14.765 -14.751 0.610 1.00 51.62 101 ILE A CA 1
ATOM 832 C C . ILE A 1 101 ? 14.526 -15.434 1.989 1.00 51.62 101 ILE A C 1
ATOM 834 O O . ILE A 1 101 ? 14.985 -14.961 3.023 1.00 51.62 101 ILE A O 1
ATOM 838 N N . MET A 1 102 ? 13.923 -16.638 2.020 1.00 50.38 102 MET A N 1
ATOM 839 C CA . MET A 1 102 ? 14.124 -17.587 3.139 1.00 50.38 102 MET A CA 1
ATOM 840 C C . MET A 1 102 ? 15.541 -18.191 3.058 1.00 50.38 102 MET A C 1
ATOM 842 O O . MET A 1 102 ? 15.807 -18.980 2.153 1.00 50.38 102 MET A O 1
ATOM 846 N N . GLN A 1 103 ? 16.419 -17.908 4.026 1.00 46.44 103 GLN A N 1
ATOM 847 C CA . GLN A 1 103 ? 17.543 -18.789 4.382 1.00 46.44 103 GLN A CA 1
ATOM 848 C C . GLN A 1 103 ? 17.192 -19.510 5.691 1.00 46.44 103 GLN A C 1
ATOM 850 O O . GLN A 1 103 ? 17.030 -18.871 6.728 1.00 46.44 103 GLN A O 1
ATOM 855 N N . LYS A 1 104 ? 17.042 -20.838 5.631 1.00 51.25 104 LYS A N 1
ATOM 856 C CA . LYS A 1 104 ? 17.201 -21.702 6.808 1.00 51.25 104 LYS A CA 1
ATOM 857 C C . LYS A 1 104 ? 18.687 -22.029 6.932 1.00 51.25 104 LYS A C 1
ATOM 859 O O . LYS A 1 104 ? 19.263 -22.495 5.949 1.00 51.25 104 LYS A O 1
ATOM 864 N N . GLU A 1 105 ? 19.254 -21.833 8.117 1.00 44.69 105 GLU A N 1
ATOM 865 C CA . GLU A 1 105 ? 20.241 -22.792 8.631 1.00 44.69 105 GLU A CA 1
ATOM 866 C C . GLU A 1 105 ? 19.491 -23.996 9.216 1.00 44.69 105 GLU A C 1
ATOM 868 O O . GLU A 1 105 ? 18.428 -23.782 9.852 1.00 44.69 105 GLU A O 1
#

Foldseek 3Di:
DAAAAEEEFAFPDQADPVRVVLLVVLVVVVCVVVVHDLQRYEYEHEYPDPNYPCVCVQCVRNVPRYGHYYNVCVCVVVVVDDDDYPHYDYQSDDDRDPRPDDDDD

Sequence (105 aa):
WEETTTLFVQRDTFANMYHDSEDFFNVFLAMSILQLSLDQVQVVLSDLYPWGPFSSMWKKVFGFSNRPFTAWELREKYEGKRVCFKKAIIGIYGPASPLTIMQKE

pLDDT: mean 87.34, std 12.93, range [44.69, 96.56]

Organism: NCBI:txid3032

Radius of gyration: 13.62 Å; chains: 1; bounding box: 34×39×31 Å

Secondary structure (DSSP, 8-state):
-B-SEEEEEE-S-SS-HHHHHHHHHHHHHHHHHTT--GGGEEEEE-SSS---TTHHHHHHHHTTTS--EEGGGHHHHTTT----BSSEEEEEE-SS-SSS-----